Protein AF-A0A9Q3H069-F1 (afdb_monomer)

Nearest PDB structures (foldseek):
  2i1a-assembly1_A  TM=7.408E-01  e=6.696E-04  Saccharomyces cerevisiae
  3ogq-assembly1_A  TM=5.442E-01  e=9.700E-02  Feline immunodeficiency virus
  1b11-assembly1_A  TM=5.135E-01  e=1.031E-01  Feline immunodeficiency virus
  5fiv-assembly1_A-2  TM=5.121E-01  e=1.031E-01  Feline immunodeficiency virus (isolate Petaluma)

Mean predicted aligned error: 4.55 Å

Structure (mmCIF, N/CA/C/O backbone):
data_AF-A0A9Q3H069-F1
#
_entry.id   AF-A0A9Q3H069-F1
#
loop_
_atom_site.group_PDB
_atom_site.id
_atom_site.type_symbol
_atom_site.label_atom_id
_atom_site.label_alt_id
_atom_site.label_comp_id
_atom_site.label_asym_id
_atom_site.label_entity_id
_atom_site.label_seq_id
_atom_site.pdbx_PDB_ins_code
_atom_site.Cartn_x
_atom_site.Cartn_y
_atom_site.Cartn_z
_atom_site.occupancy
_atom_site.B_iso_or_equiv
_atom_site.auth_seq_id
_atom_site.auth_comp_id
_atom_site.auth_asym_id
_atom_site.auth_atom_id
_atom_site.pdbx_PDB_model_num
ATOM 1 N N . MET A 1 1 ? -3.416 -13.439 -11.187 1.00 58.53 1 MET A N 1
ATOM 2 C CA . MET A 1 1 ? -4.522 -12.723 -10.512 1.00 58.53 1 MET A CA 1
ATOM 3 C C . MET A 1 1 ? -4.442 -11.275 -10.965 1.00 58.53 1 MET A C 1
ATOM 5 O O . MET A 1 1 ? -3.354 -10.729 -10.905 1.00 58.53 1 MET A O 1
ATOM 9 N N . PHE A 1 2 ? -5.502 -10.683 -11.523 1.00 69.25 2 PHE A N 1
ATOM 10 C CA . PHE A 1 2 ? -5.418 -9.320 -12.067 1.00 69.25 2 PHE A CA 1
ATOM 11 C C . PHE A 1 2 ? -6.062 -8.331 -11.102 1.00 69.25 2 PHE A C 1
ATOM 13 O O . PHE A 1 2 ? -7.254 -8.430 -10.808 1.00 69.25 2 PHE A O 1
ATOM 20 N N . TYR A 1 3 ? -5.264 -7.393 -10.612 1.00 82.69 3 TYR A N 1
ATOM 21 C CA . TYR A 1 3 ? -5.711 -6.236 -9.853 1.00 82.69 3 TYR A CA 1
ATOM 22 C C . TYR A 1 3 ? -4.897 -5.021 -10.280 1.00 82.69 3 TYR A C 1
ATOM 24 O O . TYR A 1 3 ? -3.773 -5.157 -10.764 1.00 82.69 3 TYR A O 1
ATOM 32 N N . SER A 1 4 ? -5.485 -3.836 -10.157 1.00 87.62 4 SER A N 1
ATOM 33 C CA . SER A 1 4 ? -4.770 -2.589 -10.387 1.00 87.62 4 SER A CA 1
ATOM 34 C C . SER A 1 4 ? -4.021 -2.179 -9.125 1.00 87.62 4 SER A C 1
ATOM 36 O O . SER A 1 4 ? -4.522 -2.318 -8.005 1.00 87.62 4 SER A O 1
ATOM 38 N N . ILE A 1 5 ? -2.816 -1.666 -9.343 1.00 90.31 5 ILE A N 1
ATOM 39 C CA . ILE A 1 5 ? -1.997 -1.015 -8.332 1.00 90.31 5 ILE A CA 1
ATOM 40 C C . ILE A 1 5 ? -1.895 0.451 -8.733 1.00 90.31 5 ILE A C 1
ATOM 42 O O . ILE A 1 5 ? -1.516 0.755 -9.867 1.00 90.31 5 ILE A O 1
ATOM 46 N N . LEU A 1 6 ? -2.235 1.347 -7.813 1.00 91.94 6 LEU A N 1
ATOM 47 C CA . LEU A 1 6 ? -1.940 2.767 -7.941 1.00 91.94 6 LEU A CA 1
ATOM 48 C C . LEU A 1 6 ? -0.603 3.055 -7.259 1.00 91.94 6 LEU A C 1
ATOM 50 O O . LEU A 1 6 ? -0.384 2.635 -6.128 1.00 91.94 6 LEU A O 1
ATOM 54 N N . ILE A 1 7 ? 0.283 3.778 -7.938 1.00 92.00 7 ILE A N 1
ATOM 55 C CA . ILE A 1 7 ? 1.486 4.340 -7.322 1.00 92.00 7 ILE A CA 1
ATOM 56 C C . ILE A 1 7 ? 1.182 5.792 -6.979 1.00 92.00 7 ILE A C 1
ATOM 58 O O . ILE A 1 7 ? 0.870 6.568 -7.885 1.00 92.00 7 ILE A O 1
ATOM 62 N N . ASP A 1 8 ? 1.266 6.148 -5.700 1.00 92.31 8 ASP A N 1
ATOM 63 C CA . ASP A 1 8 ? 0.873 7.467 -5.211 1.00 92.31 8 ASP A CA 1
ATOM 64 C C . ASP A 1 8 ? 1.914 8.032 -4.239 1.00 92.31 8 ASP A C 1
ATOM 66 O O . ASP A 1 8 ? 1.966 7.674 -3.067 1.00 92.31 8 ASP A O 1
ATOM 70 N N . SER A 1 9 ? 2.747 8.957 -4.717 1.00 93.62 9 SER A N 1
ATOM 71 C CA . SER A 1 9 ? 3.733 9.635 -3.867 1.00 93.62 9 SER A CA 1
ATOM 72 C C . SER A 1 9 ? 3.113 10.604 -2.853 1.00 93.62 9 SER A C 1
ATOM 74 O O . SER A 1 9 ? 3.826 11.070 -1.970 1.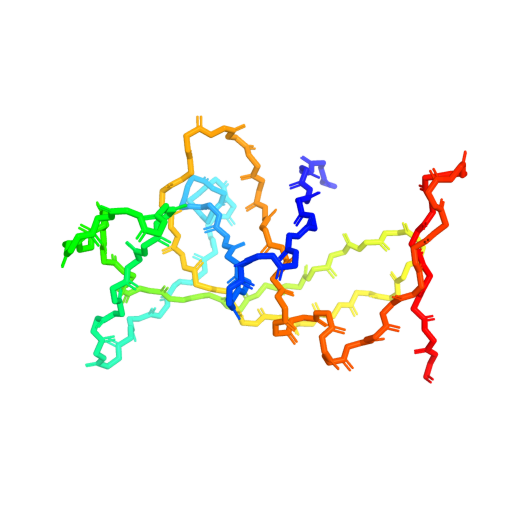00 93.62 9 SER A O 1
ATOM 76 N N . GLY A 1 10 ? 1.829 10.951 -2.996 1.00 92.75 10 GLY A N 1
ATOM 77 C CA . GLY A 1 10 ? 1.087 11.766 -2.031 1.00 92.75 10 GLY A CA 1
ATOM 78 C C . GLY A 1 10 ? 0.543 10.957 -0.852 1.00 92.75 10 GLY A C 1
ATOM 79 O O . GLY A 1 10 ? 0.248 11.525 0.196 1.00 92.75 10 GLY A O 1
ATOM 80 N N . ALA A 1 11 ? 0.451 9.633 -0.985 1.00 93.50 11 ALA A N 1
ATOM 81 C CA . ALA A 1 11 ? 0.030 8.754 0.095 1.00 93.50 11 ALA A CA 1
ATOM 82 C C . ALA A 1 11 ? 1.190 8.498 1.069 1.00 93.50 11 ALA A C 1
ATOM 84 O O . ALA A 1 11 ? 2.252 8.022 0.673 1.00 93.50 11 ALA A O 1
ATOM 85 N N . THR A 1 12 ? 0.993 8.776 2.362 1.00 94.50 12 THR A N 1
ATOM 86 C CA . THR A 1 12 ? 2.022 8.537 3.395 1.00 94.50 12 THR A CA 1
ATOM 87 C C . THR A 1 12 ? 2.326 7.051 3.591 1.00 94.50 12 THR A C 1
ATOM 89 O O . THR A 1 12 ? 3.472 6.677 3.832 1.00 94.50 12 THR A O 1
ATOM 92 N N . ASN A 1 13 ? 1.305 6.206 3.468 1.00 95.31 13 ASN A N 1
ATOM 93 C CA . ASN A 1 13 ? 1.397 4.763 3.639 1.00 95.31 13 ASN A CA 1
ATOM 94 C C . ASN A 1 13 ? 0.895 4.038 2.394 1.00 95.31 13 ASN A C 1
ATOM 96 O O . ASN A 1 13 ? 0.195 4.608 1.556 1.00 95.31 13 ASN A O 1
ATOM 100 N N . SER A 1 14 ? 1.219 2.756 2.314 1.00 96.62 14 SER A N 1
ATOM 101 C CA . SER A 1 14 ? 0.637 1.841 1.349 1.00 96.62 14 SER A CA 1
ATOM 102 C C . SER A 1 14 ? -0.650 1.230 1.905 1.00 96.62 14 SER A C 1
ATOM 104 O O . SER A 1 14 ? -0.762 0.904 3.091 1.00 96.62 14 SER A O 1
ATOM 106 N N . PHE A 1 15 ? -1.635 1.069 1.030 1.00 95.81 15 PHE A N 1
ATOM 107 C CA . PHE A 1 15 ? -2.987 0.664 1.382 1.00 95.81 15 PHE A CA 1
ATOM 108 C C . PHE A 1 15 ? -3.478 -0.491 0.517 1.00 95.81 15 PHE A C 1
ATOM 110 O O . PHE A 1 15 ? -3.084 -0.647 -0.640 1.00 95.81 15 PHE A O 1
ATOM 117 N N . ILE A 1 16 ? -4.405 -1.268 1.064 1.00 96.00 16 ILE A N 1
ATOM 118 C CA . ILE A 1 16 ? -5.129 -2.315 0.350 1.00 96.00 16 ILE A CA 1
ATOM 119 C C . ILE A 1 16 ? -6.627 -2.135 0.552 1.00 96.00 16 ILE A C 1
ATOM 121 O O . ILE A 1 16 ? -7.096 -1.794 1.640 1.00 96.00 16 ILE A O 1
ATOM 125 N N . ALA A 1 17 ? -7.392 -2.356 -0.511 1.00 94.88 17 ALA A N 1
ATOM 126 C CA . ALA A 1 17 ? -8.830 -2.194 -0.448 1.00 94.88 17 ALA A CA 1
ATOM 127 C C . ALA A 1 17 ? -9.473 -3.304 0.393 1.00 94.88 17 ALA A C 1
ATOM 129 O O . ALA A 1 17 ? -9.232 -4.492 0.177 1.00 94.88 17 ALA A O 1
ATOM 130 N N . ASN A 1 18 ? -10.377 -2.933 1.292 1.00 94.88 18 ASN A N 1
ATOM 131 C CA . ASN A 1 18 ? -11.113 -3.863 2.145 1.00 94.88 18 ASN A CA 1
ATOM 132 C C . ASN A 1 18 ? -11.867 -4.937 1.332 1.00 94.88 18 ASN A C 1
ATOM 134 O O . ASN A 1 18 ? -11.802 -6.135 1.607 1.00 94.88 18 ASN A O 1
ATOM 138 N N . GLN A 1 19 ? -12.489 -4.535 0.220 1.00 92.69 19 GLN A N 1
ATOM 139 C CA . GLN A 1 19 ? -13.113 -5.462 -0.731 1.00 92.69 19 GLN A CA 1
ATOM 140 C C . GLN A 1 19 ? -12.129 -6.486 -1.322 1.00 92.69 19 GLN A C 1
ATOM 142 O O . GLN A 1 19 ? -12.520 -7.619 -1.594 1.00 92.69 19 GLN A O 1
ATOM 147 N N . PHE A 1 20 ? -10.859 -6.114 -1.518 1.00 92.94 20 PHE A N 1
ATOM 148 C CA . PHE A 1 20 ? -9.817 -7.020 -2.003 1.00 92.94 20 PHE A CA 1
ATOM 149 C C . PHE A 1 20 ? -9.475 -8.052 -0.928 1.00 92.94 20 PHE A C 1
ATOM 151 O O . PHE A 1 20 ? -9.455 -9.250 -1.208 1.00 92.94 20 PHE A O 1
ATOM 158 N N . VAL A 1 21 ? -9.288 -7.591 0.309 1.00 94.81 21 VAL A N 1
ATOM 159 C CA . VAL A 1 21 ? -9.032 -8.446 1.472 1.00 94.81 21 VAL A CA 1
ATOM 160 C C . VAL A 1 21 ? -10.134 -9.491 1.638 1.00 94.81 21 VAL A C 1
ATOM 162 O O . VAL A 1 21 ? -9.841 -10.683 1.708 1.00 94.81 21 VAL A O 1
ATOM 165 N N . HIS A 1 22 ? -11.400 -9.074 1.591 1.00 93.25 22 HIS A N 1
ATOM 166 C CA . HIS A 1 22 ? -12.535 -9.991 1.678 1.00 93.25 22 HIS A CA 1
ATOM 167 C C . HIS A 1 22 ? -12.639 -10.934 0.477 1.00 93.25 22 HIS A C 1
ATOM 169 O O . HIS A 1 22 ? -12.805 -12.141 0.659 1.00 93.25 22 HIS A O 1
ATOM 175 N N . LYS A 1 23 ? -12.502 -10.414 -0.750 1.00 91.44 23 LYS A N 1
ATOM 176 C CA . LYS A 1 23 ? -12.589 -11.212 -1.984 1.00 91.44 23 LYS A CA 1
ATOM 177 C C . LYS A 1 23 ? -11.603 -12.379 -1.992 1.00 91.44 23 LYS A C 1
ATOM 179 O O . LYS A 1 23 ? -11.925 -13.435 -2.530 1.00 91.44 23 LYS A O 1
ATOM 184 N N . TYR A 1 24 ? -10.424 -12.184 -1.411 1.00 91.50 24 TYR A N 1
ATOM 185 C CA . TYR A 1 24 ? -9.363 -13.188 -1.385 1.00 91.50 24 TYR A CA 1
ATOM 186 C C . TYR A 1 24 ? -9.121 -13.797 -0.005 1.00 91.50 24 TYR A C 1
ATOM 188 O O . TYR A 1 24 ? -8.170 -14.553 0.159 1.00 91.50 24 TYR A O 1
ATOM 196 N N . SER A 1 25 ? -10.010 -13.525 0.957 1.00 95.06 25 SER A N 1
ATOM 197 C CA . SER A 1 25 ? -9.962 -14.088 2.311 1.00 95.06 25 SER A CA 1
ATOM 198 C C . SER A 1 25 ? -8.603 -13.895 2.997 1.00 95.06 25 SER A C 1
ATOM 200 O O . SER A 1 25 ? -8.086 -14.815 3.628 1.00 95.06 25 SER A O 1
ATOM 202 N N . LEU A 1 26 ? -8.006 -12.706 2.848 1.00 95.81 26 LEU A N 1
ATOM 203 C CA . LEU A 1 26 ? -6.737 -12.391 3.504 1.00 95.81 26 LEU A CA 1
ATOM 204 C C . LEU A 1 26 ? -6.953 -12.198 5.008 1.00 95.81 26 LEU A C 1
ATOM 206 O O . LEU A 1 26 ? -7.945 -11.607 5.440 1.00 95.81 26 LEU A O 1
ATOM 210 N N . THR A 1 27 ? -6.002 -12.672 5.810 1.00 97.38 27 THR A N 1
ATOM 211 C CA . THR A 1 27 ? -6.021 -12.466 7.260 1.00 97.38 27 THR A CA 1
ATOM 212 C C . THR A 1 27 ? -5.745 -11.002 7.582 1.00 97.38 27 THR A C 1
ATOM 214 O O . THR A 1 27 ? -4.736 -10.447 7.148 1.00 97.38 27 THR A O 1
ATOM 217 N N . MET A 1 28 ? -6.616 -10.390 8.381 1.00 97.69 28 MET A N 1
ATOM 218 C CA . MET A 1 28 ? -6.414 -9.051 8.930 1.00 97.69 28 MET A CA 1
ATOM 219 C C . MET A 1 28 ? -6.012 -9.132 10.396 1.00 97.69 28 MET A C 1
ATOM 221 O O . MET A 1 28 ? -6.533 -9.960 11.143 1.00 97.69 28 MET A O 1
ATOM 225 N N . SER A 1 29 ? -5.145 -8.215 10.801 1.00 98.06 29 SER A N 1
ATOM 226 C CA . SER A 1 29 ? -4.821 -7.947 12.197 1.00 98.06 29 SER A CA 1
ATOM 227 C C . SER A 1 29 ? -5.369 -6.577 12.579 1.00 98.06 29 SER A C 1
ATOM 229 O O . SER A 1 29 ? -5.430 -5.666 11.749 1.00 98.06 29 SER A O 1
ATOM 231 N N . GLU A 1 30 ? -5.825 -6.432 13.819 1.00 97.94 30 GLU A N 1
ATOM 232 C CA . GLU A 1 30 ? -6.246 -5.141 14.365 1.00 97.94 30 GLU A CA 1
ATOM 233 C C . GLU A 1 30 ? -5.017 -4.328 14.783 1.00 97.94 30 GLU A C 1
ATOM 235 O O . GLU A 1 30 ? -4.054 -4.871 15.329 1.00 97.94 30 GLU A O 1
ATOM 240 N N . LEU A 1 31 ? -5.040 -3.027 14.499 1.00 96.44 31 LEU A N 1
ATOM 241 C CA . LEU A 1 31 ? -4.026 -2.093 14.971 1.00 96.44 31 LEU A CA 1
ATOM 242 C C . LEU A 1 31 ? -4.258 -1.798 16.456 1.00 96.44 31 LEU A C 1
ATOM 244 O O . LEU A 1 31 ? -5.397 -1.654 16.896 1.00 96.44 31 LEU A O 1
ATOM 248 N N . SER A 1 32 ? -3.181 -1.645 17.230 1.00 95.81 32 SER A N 1
ATOM 249 C CA . SER A 1 32 ? -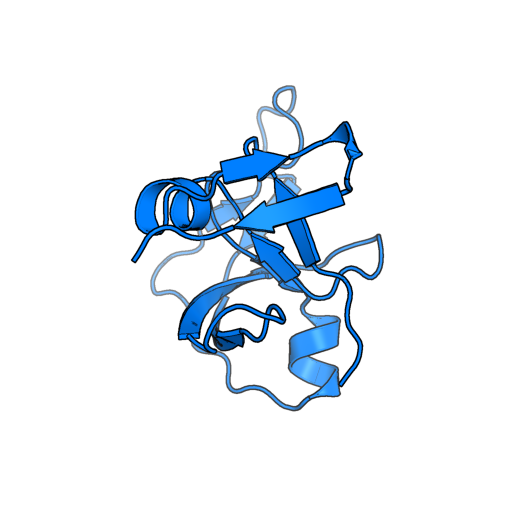3.284 -1.281 18.652 1.00 95.81 32 SER A CA 1
ATOM 250 C C . SER A 1 32 ? -3.933 0.088 18.868 1.00 95.81 32 SER A C 1
ATOM 252 O O . SER A 1 32 ? -4.554 0.322 19.901 1.00 95.81 32 SER A O 1
ATOM 254 N N . GLU A 1 33 ? -3.790 0.987 17.893 1.00 95.81 33 GLU A N 1
ATOM 255 C CA . GLU A 1 33 ? -4.391 2.317 17.874 1.00 95.81 33 GLU A CA 1
ATOM 256 C C . GLU A 1 33 ? -4.938 2.617 16.476 1.00 95.81 33 GLU A C 1
ATOM 258 O O . GLU A 1 33 ? -4.353 2.225 15.464 1.00 95.81 33 GLU A O 1
ATOM 263 N N . LYS A 1 34 ? -6.068 3.327 16.412 1.00 95.25 34 LYS A N 1
ATOM 264 C CA . LYS A 1 34 ? -6.664 3.736 15.136 1.00 95.25 34 LYS A CA 1
ATOM 265 C C . LYS A 1 34 ? -5.878 4.896 14.541 1.00 95.25 34 LYS A C 1
ATOM 267 O O . LYS A 1 34 ? -5.587 5.864 15.239 1.00 95.25 34 LYS A O 1
ATOM 272 N N . ILE A 1 35 ? -5.621 4.839 13.239 1.00 94.06 35 ILE A N 1
ATOM 273 C CA . ILE A 1 35 ? -4.873 5.876 12.521 1.00 94.06 35 ILE A CA 1
ATOM 274 C C . ILE A 1 35 ? -5.863 6.724 11.709 1.00 94.06 35 ILE A C 1
ATOM 276 O O . ILE A 1 35 ? -6.687 6.156 10.987 1.00 94.06 35 ILE A O 1
ATOM 280 N N . PRO A 1 36 ? -5.837 8.064 11.806 1.00 93.50 36 PRO A N 1
ATOM 281 C CA . PRO A 1 36 ? -6.713 8.908 11.000 1.00 93.50 36 PRO A CA 1
ATOM 282 C C . PRO A 1 36 ? -6.324 8.832 9.518 1.00 93.50 36 PRO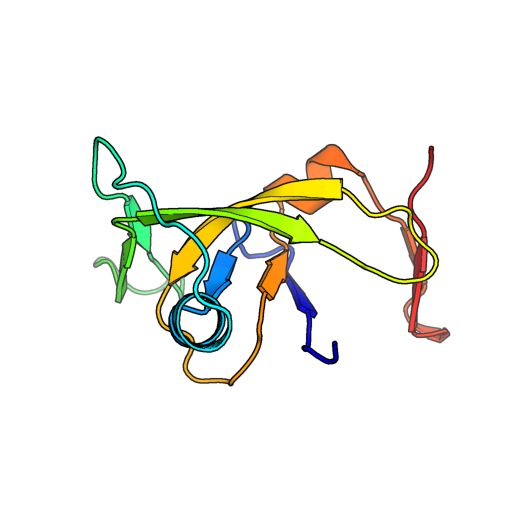 A C 1
ATOM 284 O O . PRO A 1 36 ? -5.166 9.047 9.166 1.00 93.50 36 PRO A O 1
ATOM 287 N N . LEU A 1 37 ? -7.297 8.571 8.640 1.00 92.06 37 LEU A N 1
ATOM 288 C CA . LEU A 1 37 ? -7.110 8.650 7.191 1.00 92.06 37 LEU A CA 1
ATOM 289 C C . LEU A 1 37 ? -7.607 10.003 6.679 1.00 92.06 37 LEU A C 1
ATOM 291 O O . LEU A 1 37 ? -8.795 10.319 6.786 1.00 92.06 37 LEU A O 1
ATOM 295 N N . ILE A 1 38 ? -6.706 10.778 6.083 1.00 90.75 38 ILE A N 1
ATOM 296 C CA . ILE A 1 38 ? -6.989 12.084 5.481 1.00 90.75 38 ILE A CA 1
ATOM 297 C C . ILE A 1 38 ? -6.719 11.954 3.982 1.00 90.75 38 ILE A C 1
ATOM 299 O O . ILE A 1 38 ? -5.589 11.710 3.578 1.00 90.75 38 ILE A O 1
ATOM 303 N N . ILE A 1 39 ? -7.767 12.051 3.160 1.00 83.44 39 ILE A N 1
ATOM 304 C CA . ILE A 1 39 ? -7.666 11.831 1.702 1.00 83.44 39 ILE A CA 1
ATOM 305 C C . ILE A 1 39 ? -7.401 13.147 0.950 1.00 83.44 39 ILE A C 1
ATOM 307 O O . ILE A 1 39 ? -6.915 13.131 -0.178 1.00 83.44 39 ILE A O 1
ATOM 311 N N . LEU A 1 40 ? -7.721 14.294 1.558 1.00 76.75 40 LEU A N 1
ATOM 312 C CA . LEU A 1 40 ? -7.528 15.626 0.985 1.00 76.75 40 LEU A CA 1
ATOM 313 C C . LEU A 1 40 ? -7.146 16.623 2.086 1.00 76.75 40 LEU A C 1
ATOM 315 O O . LEU A 1 40 ? -7.837 16.717 3.102 1.00 76.75 40 LEU A O 1
ATOM 319 N N . ASP A 1 41 ? -6.100 17.409 1.830 1.00 64.62 41 ASP A N 1
ATOM 320 C CA . ASP A 1 41 ? -5.425 18.295 2.797 1.00 64.62 41 ASP A CA 1
ATOM 321 C C . ASP A 1 41 ? -6.288 19.435 3.370 1.00 64.62 41 ASP A C 1
ATOM 323 O O . ASP A 1 41 ? -5.867 20.131 4.289 1.00 64.62 41 ASP A O 1
ATOM 327 N N . PHE A 1 42 ? -7.503 19.650 2.858 1.00 62.47 42 PHE A N 1
ATOM 328 C CA . PHE A 1 42 ? -8.366 20.760 3.284 1.00 62.47 42 PHE A CA 1
ATOM 329 C C . PHE A 1 42 ? -9.349 20.406 4.409 1.00 62.47 42 PHE A C 1
ATOM 331 O O . PHE A 1 42 ? -10.153 21.254 4.792 1.00 62.47 42 PHE A O 1
ATOM 338 N N . SER A 1 43 ? -9.330 19.173 4.925 1.00 69.06 43 SER A N 1
ATOM 339 C CA . SER A 1 43 ? -10.206 18.768 6.030 1.00 69.06 43 SER A CA 1
ATOM 340 C C . SER A 1 43 ? -9.463 18.797 7.363 1.00 69.06 43 SER A C 1
ATOM 342 O O . SER A 1 43 ? -8.495 18.069 7.551 1.00 69.06 43 SER A O 1
ATOM 344 N N . GLU A 1 44 ? -9.97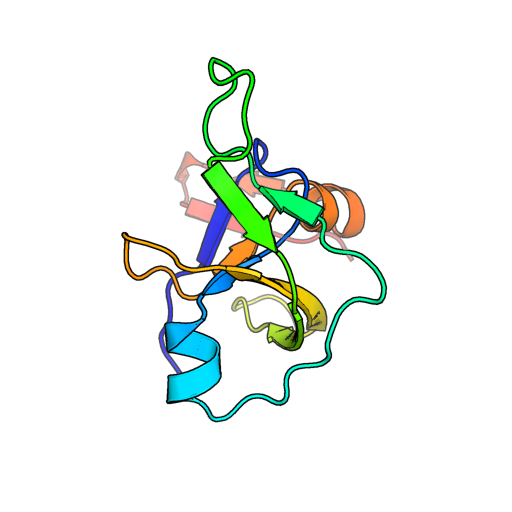6 19.560 8.331 1.00 74.06 44 GLU A N 1
ATOM 345 C CA . GLU A 1 44 ? -9.509 19.516 9.730 1.00 74.06 44 GLU A CA 1
ATOM 346 C C . GLU A 1 44 ? -9.873 18.195 10.438 1.00 74.06 44 GLU A C 1
ATOM 348 O O . GLU A 1 44 ? -9.401 17.920 11.539 1.00 74.06 44 GLU A O 1
ATOM 353 N N . SER A 1 45 ? -10.717 17.367 9.813 1.00 84.44 45 SER A N 1
ATOM 354 C CA . SER A 1 45 ? -11.204 16.103 10.371 1.00 84.44 45 SER A CA 1
ATOM 355 C C . SER A 1 45 ? -10.827 14.896 9.500 1.00 84.44 45 SER A C 1
ATOM 357 O O . SER A 1 45 ? -10.806 15.014 8.268 1.00 84.44 45 SER A O 1
ATOM 359 N N . PRO A 1 46 ? -10.554 13.721 10.099 1.00 87.31 46 PRO A N 1
ATOM 360 C CA . PRO A 1 46 ? -10.283 12.505 9.340 1.00 87.31 46 PRO A CA 1
ATOM 361 C C . PRO A 1 46 ? -11.473 12.127 8.453 1.00 87.31 46 PRO A C 1
ATOM 363 O O . PRO A 1 46 ? -12.618 12.137 8.902 1.00 87.31 46 PRO A O 1
ATOM 366 N N . SER A 1 47 ? -11.203 11.741 7.205 1.00 87.75 47 SER A N 1
ATOM 367 C CA . SER A 1 47 ? -12.224 11.196 6.301 1.00 87.75 47 SER A CA 1
ATOM 368 C C . SER A 1 47 ? -12.726 9.836 6.792 1.00 87.75 47 SER A C 1
ATOM 370 O O . SER A 1 47 ? -13.893 9.497 6.618 1.00 87.75 47 SER A O 1
ATOM 372 N N . SER A 1 48 ? -11.834 9.051 7.401 1.00 91.31 48 SER A N 1
ATOM 373 C CA . SER A 1 48 ? -12.144 7.789 8.075 1.00 91.31 48 SER A CA 1
ATOM 374 C C . SER A 1 48 ? -11.014 7.408 9.042 1.00 91.31 48 SER A C 1
ATOM 376 O O . SER A 1 48 ? -10.095 8.195 9.280 1.00 91.31 48 SER A O 1
ATOM 378 N N . TRP A 1 49 ? -11.088 6.204 9.609 1.00 94.19 49 TRP A N 1
ATOM 379 C CA . TRP A 1 49 ? -10.085 5.654 10.515 1.00 94.19 49 TRP A CA 1
ATOM 380 C C . TRP A 1 49 ? -9.608 4.300 10.006 1.00 94.19 49 TRP A C 1
ATOM 382 O O . TRP A 1 49 ? -10.423 3.415 9.757 1.00 94.19 49 TRP A O 1
ATOM 392 N N . VAL A 1 50 ? -8.294 4.126 9.914 1.00 96.38 50 VAL A N 1
ATOM 393 C CA . VAL A 1 50 ? -7.665 2.829 9.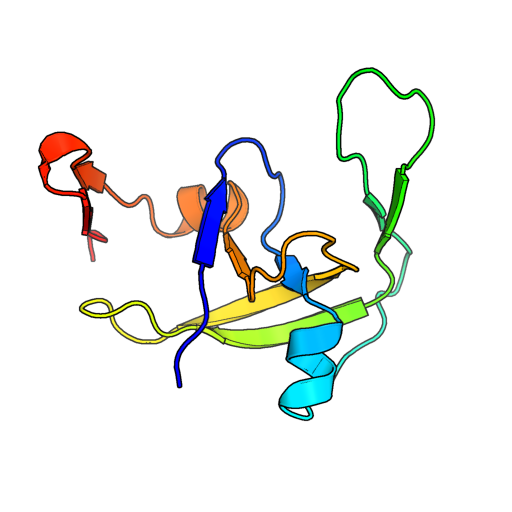670 1.00 96.38 50 VAL A CA 1
ATOM 394 C C . VAL A 1 50 ? -7.615 2.071 10.992 1.00 96.38 50 VAL A C 1
ATOM 396 O O . VAL A 1 50 ? -7.068 2.562 11.981 1.00 96.38 50 VAL A O 1
ATOM 399 N N . THR A 1 51 ? -8.199 0.877 11.013 1.00 97.69 51 THR A N 1
ATOM 400 C CA . THR A 1 51 ? -8.276 0.006 12.200 1.00 97.69 51 THR A CA 1
ATOM 401 C C . THR A 1 51 ? -7.524 -1.304 12.020 1.00 97.69 51 THR A C 1
ATOM 403 O O . THR A 1 51 ? -7.254 -1.996 12.996 1.00 97.69 51 THR A O 1
ATOM 406 N N . ASN A 1 52 ? -7.202 -1.668 10.781 1.00 98.19 52 ASN A N 1
ATOM 407 C CA . A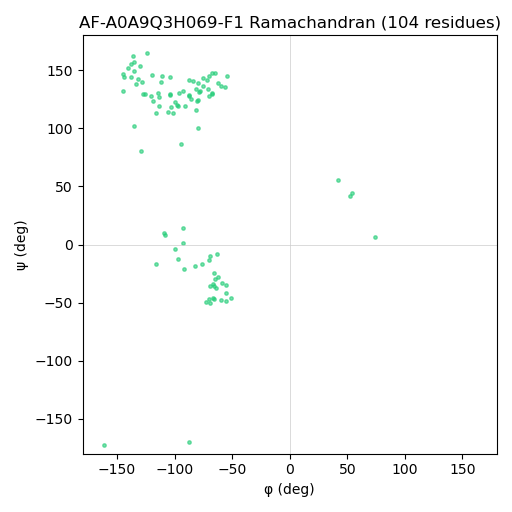SN A 1 52 ? -6.662 -2.971 10.441 1.00 98.19 52 ASN A CA 1
ATOM 408 C C . ASN A 1 52 ? -5.528 -2.855 9.434 1.00 98.19 52 ASN A C 1
ATOM 410 O O . ASN A 1 52 ? -5.465 -1.923 8.630 1.00 98.19 52 ASN A O 1
ATOM 414 N N . HIS A 1 53 ? -4.676 -3.868 9.456 1.00 98.00 53 HIS A N 1
ATOM 415 C CA . HIS A 1 53 ? -3.630 -4.071 8.473 1.00 98.00 53 HIS A CA 1
ATOM 416 C C . HIS A 1 53 ? -3.572 -5.544 8.066 1.00 98.00 53 HIS A C 1
ATOM 418 O O . HIS A 1 53 ? -4.123 -6.425 8.737 1.00 98.00 53 HIS A O 1
ATOM 424 N N . THR A 1 54 ? -2.934 -5.817 6.938 1.00 97.94 54 THR A N 1
ATOM 425 C CA . THR A 1 54 ? -2.703 -7.175 6.454 1.00 97.94 54 THR A CA 1
ATOM 426 C C . THR A 1 54 ? -1.350 -7.250 5.768 1.00 97.94 54 THR A C 1
ATOM 428 O O . THR A 1 54 ? -0.928 -6.315 5.087 1.00 97.94 54 THR A O 1
ATOM 431 N N . LYS A 1 55 ? -0.679 -8.390 5.925 1.00 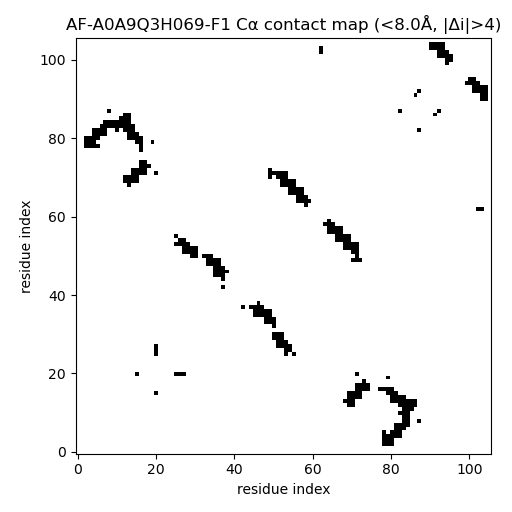97.19 55 LYS A N 1
ATOM 432 C CA . LYS A 1 55 ? 0.507 -8.710 5.138 1.00 97.19 55 LYS A CA 1
ATOM 433 C C . LYS A 1 55 ? 0.076 -9.386 3.851 1.00 97.19 55 LYS A C 1
ATOM 435 O O . LYS A 1 55 ? -0.643 -10.383 3.884 1.00 97.19 55 LYS A O 1
ATOM 440 N N . TYR A 1 56 ? 0.548 -8.862 2.731 1.00 95.75 56 TYR A N 1
ATOM 441 C CA . TYR A 1 56 ? 0.248 -9.406 1.416 1.00 95.75 56 TYR A CA 1
ATOM 442 C C . TYR A 1 56 ? 1.522 -9.526 0.583 1.00 95.75 56 TYR A C 1
ATOM 444 O O . TYR A 1 56 ? 2.355 -8.620 0.578 1.00 95.75 56 TYR A O 1
ATOM 452 N N . MET A 1 57 ? 1.645 -10.641 -0.138 1.00 95.00 57 MET A N 1
ATOM 453 C CA . MET A 1 57 ? 2.711 -10.846 -1.111 1.00 95.00 57 MET A CA 1
ATOM 454 C C . MET A 1 57 ? 2.342 -10.111 -2.400 1.00 95.00 57 MET A C 1
ATOM 456 O O . MET A 1 57 ? 1.509 -10.570 -3.181 1.00 95.00 57 MET A O 1
ATOM 460 N N . VAL A 1 58 ? 2.932 -8.937 -2.593 1.00 92.12 58 VAL A N 1
ATOM 461 C CA . VAL A 1 58 ? 2.680 -8.076 -3.744 1.00 92.12 58 VAL A CA 1
ATOM 462 C C . VAL A 1 58 ? 3.458 -8.599 -4.948 1.00 92.12 58 VAL A C 1
ATOM 464 O O . VAL A 1 58 ? 4.664 -8.830 -4.874 1.00 92.12 58 VAL A O 1
ATOM 467 N N . GLU A 1 59 ? 2.771 -8.732 -6.082 1.00 89.75 59 GLU A N 1
ATOM 468 C CA . GLU A 1 59 ? 3.368 -9.118 -7.361 1.00 89.75 59 GLU A CA 1
ATOM 469 C C . GLU A 1 59 ? 3.290 -7.949 -8.356 1.00 89.75 59 GLU A C 1
ATOM 471 O O . GLU A 1 59 ? 2.200 -7.493 -8.707 1.00 89.75 59 GLU A O 1
ATOM 476 N N . ILE A 1 60 ? 4.443 -7.462 -8.836 1.00 85.75 60 ILE A N 1
ATOM 477 C CA . ILE A 1 60 ? 4.528 -6.384 -9.842 1.00 85.75 60 ILE A CA 1
ATOM 478 C C . ILE A 1 60 ? 5.443 -6.833 -10.986 1.00 85.75 60 ILE A C 1
ATOM 480 O O . ILE A 1 60 ? 6.606 -6.445 -11.021 1.00 85.75 60 ILE A O 1
ATOM 484 N N . PRO A 1 61 ? 4.978 -7.643 -11.951 1.00 80.38 61 PRO A N 1
ATOM 485 C CA . PRO A 1 61 ? 5.846 -8.118 -13.023 1.00 80.38 61 PRO A CA 1
ATOM 486 C C . PRO A 1 61 ? 6.500 -6.956 -13.797 1.00 80.38 61 PRO A C 1
ATOM 488 O O . PRO A 1 61 ? 5.803 -6.002 -14.155 1.00 80.38 61 PRO A O 1
ATOM 491 N N . PRO A 1 62 ? 7.810 -7.017 -14.101 1.00 81.44 62 PRO A N 1
ATOM 492 C CA . PRO A 1 62 ? 8.731 -8.149 -13.924 1.00 81.44 62 PRO A CA 1
ATOM 493 C C . PRO A 1 62 ? 9.519 -8.167 -12.592 1.00 81.44 62 PRO A C 1
ATOM 495 O O . PRO A 1 62 ? 10.513 -8.880 -12.490 1.00 81.44 62 PRO A O 1
ATOM 498 N N . PHE A 1 63 ? 9.139 -7.375 -11.591 1.00 83.00 63 PHE A N 1
ATOM 499 C CA . PHE A 1 63 ? 9.793 -7.334 -10.280 1.00 83.00 63 PHE A CA 1
A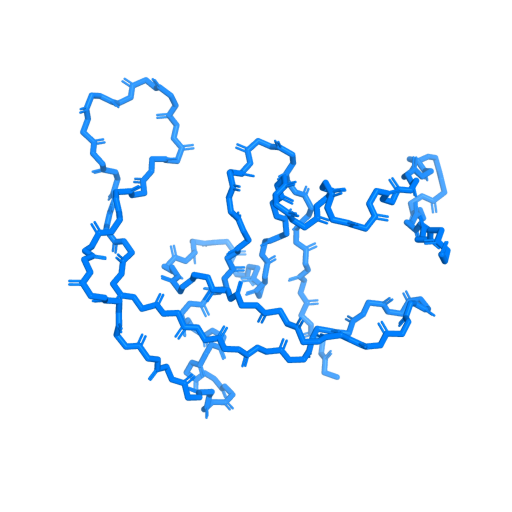TOM 500 C C . PHE A 1 63 ? 9.541 -8.622 -9.471 1.00 83.00 63 PHE A C 1
ATOM 502 O O . PHE A 1 63 ? 8.443 -9.181 -9.574 1.00 83.00 63 PHE A O 1
ATOM 509 N N . PRO A 1 64 ? 10.515 -9.097 -8.663 1.00 85.75 64 PRO A N 1
ATOM 510 C CA . PRO A 1 64 ? 10.274 -10.163 -7.699 1.00 85.75 64 PRO A CA 1
ATOM 511 C C . PRO A 1 64 ? 9.114 -9.838 -6.760 1.00 85.75 64 PRO A C 1
ATOM 513 O O . PRO A 1 64 ? 8.919 -8.687 -6.373 1.00 85.75 64 PRO A O 1
ATOM 516 N N . SER A 1 65 ? 8.361 -10.864 -6.375 1.00 91.19 65 SER A N 1
ATOM 517 C CA . SER A 1 65 ? 7.322 -10.725 -5.360 1.00 91.19 65 SER A CA 1
ATOM 518 C C . SER A 1 65 ? 7.938 -10.378 -4.004 1.00 91.19 65 SER A C 1
ATOM 520 O O . SER A 1 65 ? 9.038 -10.831 -3.680 1.00 91.19 65 SER A O 1
ATOM 522 N N . PHE A 1 66 ? 7.220 -9.602 -3.200 1.00 90.88 66 PHE A N 1
ATOM 523 C CA . PHE A 1 66 ? 7.680 -9.163 -1.884 1.00 90.88 66 PHE A CA 1
ATOM 524 C C . PHE A 1 66 ? 6.516 -9.090 -0.901 1.00 90.88 66 PHE A C 1
ATOM 526 O O . PHE A 1 66 ? 5.393 -8.764 -1.283 1.00 90.88 66 PHE A O 1
ATOM 533 N N . ASP A 1 67 ? 6.783 -9.373 0.372 1.00 95.00 67 ASP A N 1
ATOM 534 C CA . ASP A 1 67 ? 5.802 -9.157 1.430 1.00 95.00 67 ASP A CA 1
ATOM 535 C C . ASP A 1 67 ? 5.753 -7.676 1.796 1.00 95.00 67 ASP A C 1
ATOM 537 O O . ASP A 1 67 ? 6.784 -7.045 2.040 1.00 95.00 67 ASP A O 1
ATOM 541 N N . TRP A 1 68 ? 4.545 -7.128 1.870 1.00 96.56 68 TRP A N 1
ATOM 542 C CA . TRP A 1 68 ? 4.318 -5.760 2.310 1.00 96.56 68 TRP A CA 1
ATOM 543 C C . TRP A 1 68 ? 3.205 -5.711 3.347 1.00 96.56 68 TRP A C 1
ATOM 545 O O . TRP A 1 68 ? 2.222 -6.450 3.252 1.00 96.56 68 TRP A O 1
ATOM 555 N N . ASP A 1 69 ? 3.373 -4.849 4.345 1.00 97.00 69 ASP A N 1
ATOM 556 C CA . ASP A 1 69 ? 2.345 -4.582 5.343 1.00 97.00 69 ASP A CA 1
ATOM 557 C C . ASP A 1 69 ? 1.474 -3.417 4.862 1.00 97.00 69 ASP A C 1
ATOM 559 O O . ASP A 1 69 ? 1.978 -2.329 4.580 1.00 97.00 69 ASP A O 1
ATOM 563 N N . LEU A 1 70 ? 0.180 -3.674 4.683 1.00 97.50 70 LEU A N 1
ATOM 564 C CA . LEU A 1 70 ? -0.755 -2.765 4.032 1.00 97.50 70 LEU A CA 1
ATOM 565 C C . LEU A 1 70 ? -1.886 -2.403 4.987 1.00 97.50 70 LEU A C 1
ATOM 567 O O . LEU A 1 70 ? -2.591 -3.274 5.504 1.00 97.50 70 LEU A O 1
ATOM 571 N N . SER A 1 71 ? -2.111 -1.102 5.145 1.00 97.44 71 SER A N 1
ATOM 572 C CA . SER A 1 71 ? -3.275 -0.578 5.857 1.00 97.44 71 SER A CA 1
ATOM 573 C C . SER A 1 71 ? -4.552 -0.877 5.072 1.00 97.44 71 SER A C 1
ATOM 575 O O . SER A 1 71 ? -4.637 -0.591 3.875 1.00 97.44 71 SER A O 1
ATOM 577 N N . VAL A 1 72 ? -5.561 -1.439 5.735 1.00 96.75 72 VAL A N 1
ATOM 578 C CA . VAL A 1 72 ? -6.835 -1.779 5.088 1.00 96.75 72 VAL A CA 1
ATOM 579 C C . VAL A 1 72 ? -7.752 -0.560 5.097 1.00 96.75 72 VAL A C 1
ATOM 581 O O . VAL A 1 72 ? -8.028 0.001 6.157 1.00 96.75 72 VAL A O 1
ATOM 584 N N . ILE A 1 73 ? -8.234 -0.155 3.920 1.00 94.81 73 ILE A N 1
ATOM 585 C CA . ILE A 1 73 ? -9.147 0.988 3.759 1.00 94.81 73 ILE A CA 1
ATOM 586 C C . ILE A 1 73 ? -10.298 0.659 2.808 1.00 94.81 73 ILE A C 1
ATOM 588 O O . ILE A 1 73 ? -10.174 -0.194 1.926 1.00 94.81 73 ILE A O 1
ATOM 592 N N . ASP A 1 74 ? -11.406 1.384 2.926 1.00 90.00 74 ASP A N 1
ATOM 593 C CA . ASP A 1 74 ? -12.464 1.354 1.918 1.00 90.00 74 ASP A CA 1
ATOM 594 C C . ASP A 1 74 ? -12.086 2.276 0.747 1.00 90.00 74 ASP A C 1
ATOM 596 O O . ASP A 1 74 ? -11.957 3.490 0.909 1.00 90.00 74 ASP A O 1
ATOM 600 N N . THR A 1 75 ? -11.893 1.708 -0.450 1.00 78.00 75 THR A N 1
ATOM 601 C CA . THR A 1 75 ? -11.563 2.477 -1.661 1.00 78.00 75 THR A CA 1
ATOM 602 C C . THR A 1 75 ? -12.788 2.611 -2.574 1.00 78.00 75 THR A C 1
ATOM 604 O O . THR A 1 75 ? -13.405 1.606 -2.935 1.00 78.00 75 THR A O 1
ATOM 607 N N . PRO A 1 76 ? -13.157 3.830 -3.014 1.00 65.38 76 PRO A N 1
ATOM 608 C CA . PRO A 1 76 ? -14.320 4.026 -3.883 1.00 65.38 76 PRO A CA 1
ATOM 609 C C . PRO A 1 76 ? -14.071 3.624 -5.346 1.00 65.38 76 PRO A C 1
ATOM 611 O O . PRO A 1 76 ? -15.025 3.484 -6.108 1.00 65.38 76 PRO A O 1
ATOM 614 N N . LYS A 1 77 ? -12.808 3.472 -5.770 1.00 63.84 77 LYS A N 1
ATOM 615 C CA . LYS A 1 77 ? -12.419 3.367 -7.188 1.00 63.84 77 LYS A CA 1
ATOM 616 C C . LYS A 1 77 ? -11.971 1.973 -7.650 1.00 63.84 77 LYS A C 1
ATOM 618 O O . LYS A 1 77 ? -11.603 1.800 -8.809 1.00 63.84 77 LYS A O 1
ATOM 623 N N . GLY A 1 78 ? -12.114 0.944 -6.815 1.00 64.88 78 GLY A N 1
ATOM 624 C CA . GLY A 1 78 ? -11.889 -0.438 -7.251 1.00 64.88 78 GLY A CA 1
ATOM 625 C C . GLY A 1 78 ? -10.419 -0.821 -7.444 1.00 64.88 78 GLY A C 1
ATOM 626 O O . GLY A 1 78 ? -10.154 -1.931 -7.907 1.00 64.88 78 GLY A O 1
ATOM 627 N N . GLU A 1 79 ? -9.462 0.048 -7.095 1.00 73.12 79 GLU A N 1
ATOM 628 C CA . GLU A 1 79 ? -8.057 -0.343 -7.008 1.00 73.12 79 GLU A CA 1
ATOM 629 C C . GLU A 1 79 ? -7.876 -1.415 -5.937 1.00 73.12 79 GLU A C 1
ATOM 631 O O . GLU A 1 79 ? -8.485 -1.351 -4.867 1.00 73.12 79 GLU A O 1
ATOM 636 N N . GLY A 1 80 ? -7.038 -2.412 -6.237 1.00 88.50 80 GLY A N 1
ATOM 637 C CA . GLY A 1 80 ? -6.695 -3.440 -5.260 1.00 88.50 80 GLY A CA 1
ATOM 638 C C . GLY A 1 80 ? -5.766 -2.872 -4.197 1.00 88.50 80 GLY A C 1
ATOM 639 O O . GLY A 1 80 ? -6.026 -3.027 -3.006 1.00 88.50 80 GLY A O 1
ATOM 640 N N . LEU A 1 81 ? -4.702 -2.204 -4.645 1.00 93.81 81 LEU A N 1
ATOM 641 C CA . LEU A 1 81 ? -3.633 -1.684 -3.798 1.00 93.81 81 LEU A CA 1
ATOM 642 C C . LEU A 1 81 ? -3.250 -0.254 -4.204 1.00 93.81 81 LEU A C 1
ATOM 644 O O . LEU A 1 81 ? -3.278 0.100 -5.385 1.0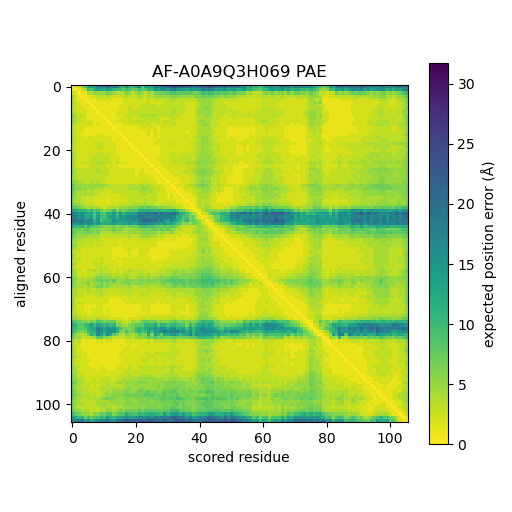0 93.81 81 LEU A O 1
ATOM 648 N N . ILE A 1 82 ? -2.817 0.530 -3.221 1.00 94.62 82 ILE A N 1
ATOM 649 C CA . ILE A 1 82 ? -2.140 1.818 -3.387 1.00 94.62 82 ILE A CA 1
ATOM 650 C C . ILE A 1 82 ? -0.759 1.668 -2.750 1.00 94.62 82 ILE A C 1
ATOM 652 O O . ILE A 1 82 ? -0.667 1.312 -1.579 1.00 94.62 82 ILE A O 1
ATOM 656 N N . LEU A 1 83 ? 0.310 1.924 -3.498 1.00 94.31 83 LEU A N 1
ATOM 657 C CA . LEU A 1 83 ? 1.671 1.939 -2.967 1.00 94.31 83 LEU A CA 1
ATOM 658 C C . LEU A 1 83 ? 2.107 3.385 -2.759 1.00 94.31 83 LEU A C 1
ATOM 660 O O . LEU A 1 83 ? 2.224 4.150 -3.723 1.00 94.31 83 LEU A O 1
ATOM 664 N N . GLY A 1 84 ? 2.285 3.729 -1.488 1.00 95.62 84 GLY A N 1
ATOM 665 C CA . GLY A 1 84 ? 2.579 5.072 -1.019 1.00 95.62 84 GLY A CA 1
ATOM 666 C C . GLY A 1 84 ? 4.066 5.402 -0.991 1.00 95.62 84 GLY A C 1
ATOM 667 O O . GLY A 1 84 ? 4.924 4.658 -1.478 1.00 95.62 84 GLY A O 1
ATOM 668 N N . ILE A 1 85 ? 4.386 6.538 -0.376 1.00 96.44 85 ILE A N 1
ATOM 669 C CA . ILE A 1 85 ? 5.759 7.015 -0.222 1.00 96.44 85 ILE A CA 1
ATOM 670 C C . ILE A 1 85 ? 6.601 6.109 0.688 1.00 96.44 85 ILE A C 1
ATOM 672 O O . ILE A 1 85 ? 7.816 6.065 0.533 1.00 96.44 85 ILE A O 1
ATOM 676 N N . ASP A 1 86 ? 5.989 5.348 1.598 1.00 96.38 86 ASP A N 1
ATOM 677 C CA . ASP A 1 86 ? 6.656 4.314 2.399 1.00 96.38 86 ASP A CA 1
ATOM 678 C C . ASP A 1 86 ? 7.291 3.226 1.519 1.00 96.38 86 ASP A C 1
ATOM 680 O O . ASP A 1 86 ? 8.472 2.907 1.664 1.00 96.38 86 ASP A O 1
ATOM 684 N N . PHE A 1 87 ? 6.534 2.722 0.546 1.00 93.94 87 PHE A N 1
ATOM 685 C CA . PHE A 1 87 ? 7.010 1.782 -0.461 1.00 93.94 87 PHE A CA 1
ATOM 686 C C . PHE A 1 87 ? 8.048 2.423 -1.384 1.00 93.94 87 PHE A C 1
ATOM 688 O O . PHE A 1 87 ? 9.112 1.848 -1.632 1.00 93.94 87 PHE A O 1
ATOM 695 N N . LEU A 1 88 ? 7.761 3.631 -1.879 1.00 93.75 88 LEU A N 1
ATOM 696 C CA . LEU A 1 88 ? 8.650 4.329 -2.806 1.00 93.75 88 LEU A CA 1
ATOM 697 C C . LEU A 1 88 ? 9.993 4.682 -2.163 1.00 93.75 88 LEU A C 1
ATOM 699 O O . LEU A 1 88 ? 11.015 4.548 -2.823 1.00 93.75 88 LEU A O 1
ATOM 703 N N . ASN A 1 89 ? 10.022 5.070 -0.888 1.00 94.75 89 ASN A N 1
ATOM 704 C CA . ASN A 1 89 ? 11.267 5.324 -0.163 1.00 94.75 89 ASN A CA 1
ATOM 705 C C . ASN A 1 89 ? 12.058 4.038 0.092 1.00 94.75 89 ASN A C 1
ATOM 707 O O . ASN A 1 89 ? 13.285 4.070 0.064 1.00 94.75 89 ASN A O 1
ATOM 711 N N . HIS A 1 90 ? 11.373 2.917 0.340 1.00 93.69 90 HIS A N 1
ATOM 712 C CA . HIS A 1 90 ? 12.031 1.642 0.610 1.00 93.69 90 HIS A CA 1
ATOM 713 C C . HIS A 1 90 ? 12.737 1.080 -0.627 1.00 93.69 90 HIS A C 1
ATOM 715 O O . HIS A 1 90 ? 13.913 0.737 -0.554 1.00 93.69 90 HIS A O 1
ATOM 721 N N . PHE A 1 91 ? 12.039 1.000 -1.765 1.00 91.88 91 PHE A N 1
ATOM 722 C CA . PHE A 1 91 ? 12.592 0.392 -2.982 1.00 91.88 91 PHE A CA 1
ATOM 723 C C . PHE A 1 91 ? 13.173 1.395 -3.985 1.00 91.88 91 PHE A C 1
ATOM 725 O O . PHE A 1 91 ? 13.821 0.987 -4.947 1.00 91.88 91 PHE A O 1
ATOM 732 N N . ASN A 1 92 ? 12.913 2.693 -3.800 1.00 92.19 92 ASN A N 1
ATOM 733 C CA . ASN A 1 92 ? 13.373 3.790 -4.654 1.00 92.19 92 ASN A CA 1
ATOM 734 C C . ASN A 1 92 ? 13.287 3.487 -6.169 1.00 92.19 92 ASN A C 1
ATOM 736 O O . ASN A 1 92 ? 14.301 3.532 -6.880 1.00 92.19 92 ASN A O 1
ATOM 740 N N . PRO A 1 93 ? 12.098 3.121 -6.688 1.00 91.50 93 PRO A N 1
ATOM 741 C CA . PRO A 1 93 ? 11.966 2.750 -8.084 1.00 91.50 93 PRO A CA 1
ATOM 742 C C . PRO A 1 93 ? 12.202 3.934 -9.019 1.00 91.50 93 PRO A C 1
ATOM 744 O O . PRO A 1 93 ? 11.806 5.068 -8.762 1.00 91.50 93 PRO A O 1
ATOM 747 N N . SER A 1 94 ? 12.751 3.637 -10.191 1.00 90.88 94 SER A N 1
ATOM 748 C CA . SER A 1 94 ? 12.762 4.567 -11.317 1.00 90.88 94 SER A CA 1
ATOM 749 C C . SER A 1 94 ? 11.489 4.404 -12.145 1.00 90.88 94 SER A C 1
ATOM 751 O O . SER A 1 94 ? 11.152 3.300 -12.576 1.00 90.88 94 SER A O 1
ATOM 753 N N . ILE A 1 95 ? 10.795 5.514 -12.404 1.00 89.00 95 ILE A N 1
ATOM 754 C CA . ILE A 1 95 ? 9.591 5.536 -13.242 1.00 89.00 95 ILE A CA 1
ATOM 755 C C . ILE A 1 95 ? 9.927 6.165 -14.592 1.00 89.00 95 ILE A C 1
ATOM 757 O O . ILE A 1 95 ? 10.222 7.355 -14.703 1.00 89.00 95 ILE A O 1
ATOM 761 N N . TYR A 1 96 ? 9.846 5.367 -15.653 1.00 91.38 96 TYR A N 1
ATOM 762 C CA . TYR A 1 96 ? 10.007 5.838 -17.021 1.00 91.38 96 TYR A CA 1
ATOM 763 C C . TYR A 1 96 ? 8.635 6.145 -17.634 1.00 91.38 96 TYR A C 1
ATOM 765 O O . TYR A 1 96 ? 8.032 5.321 -18.332 1.00 91.38 96 TYR A O 1
ATOM 773 N N . TRP A 1 97 ? 8.149 7.366 -17.402 1.00 89.75 97 TRP A N 1
ATOM 774 C CA . TRP A 1 97 ? 6.798 7.817 -17.768 1.00 89.75 97 TRP A CA 1
ATOM 775 C C . TRP A 1 97 ? 6.423 7.548 -19.229 1.00 89.75 97 TRP A C 1
ATOM 777 O O . TRP A 1 97 ? 5.359 7.002 -19.516 1.00 89.75 97 TRP A O 1
ATOM 787 N N . ARG A 1 98 ? 7.324 7.854 -20.172 1.00 94.00 98 ARG A N 1
ATOM 788 C CA . ARG A 1 98 ? 7.055 7.723 -21.615 1.00 94.00 98 ARG A CA 1
ATOM 789 C C . ARG A 1 98 ? 6.835 6.273 -22.068 1.00 94.00 98 ARG A C 1
ATOM 791 O O . ARG A 1 98 ? 6.109 6.048 -23.029 1.00 94.00 98 ARG A O 1
ATOM 798 N N . LYS A 1 99 ? 7.455 5.299 -21.397 1.00 90.31 99 LYS A N 1
ATOM 799 C CA . LYS A 1 99 ? 7.304 3.859 -21.687 1.00 90.31 99 LYS A CA 1
ATOM 800 C C . LYS A 1 99 ? 6.332 3.173 -20.731 1.00 90.31 99 LYS A C 1
ATOM 802 O O . LYS A 1 99 ? 6.064 1.997 -20.931 1.00 90.31 99 LYS A O 1
ATOM 807 N N . ARG A 1 100 ? 5.811 3.889 -19.725 1.00 86.25 100 ARG A N 1
ATOM 808 C CA . ARG A 1 100 ? 4.972 3.328 -18.656 1.00 86.25 100 ARG A CA 1
ATOM 809 C C . ARG A 1 100 ? 5.657 2.148 -17.957 1.00 86.25 100 ARG A C 1
ATOM 811 O O . ARG A 1 100 ? 5.046 1.109 -17.740 1.00 86.25 100 ARG A O 1
ATOM 818 N N . LEU A 1 101 ? 6.947 2.308 -17.662 1.00 86.81 101 LEU A N 1
ATOM 819 C CA . LEU A 1 101 ? 7.757 1.289 -16.997 1.00 86.81 101 LEU A CA 1
ATOM 820 C C . LEU A 1 101 ? 8.144 1.753 -15.601 1.00 86.81 101 LEU A C 1
ATOM 822 O O . LEU A 1 101 ? 8.522 2.910 -15.416 1.00 86.81 101 LEU A O 1
ATOM 826 N N . ILE A 1 102 ? 8.095 0.821 -14.659 1.00 86.62 102 ILE A N 1
ATOM 827 C CA . ILE A 1 102 ? 8.665 0.958 -13.324 1.00 86.62 102 ILE A CA 1
ATOM 828 C C . ILE A 1 102 ? 9.786 -0.065 -13.216 1.00 86.62 102 ILE A C 1
ATOM 830 O O . ILE A 1 102 ? 9.606 -1.229 -13.572 1.00 86.62 102 ILE A O 1
ATOM 834 N N . THR A 1 103 ? 10.950 0.384 -12.763 1.00 87.50 103 THR A N 1
ATOM 835 C CA . THR A 1 103 ? 12.119 -0.465 -12.549 1.00 87.50 103 THR A CA 1
ATOM 836 C C . THR A 1 103 ? 12.640 -0.256 -11.144 1.00 87.50 103 THR A C 1
ATOM 838 O O . THR A 1 103 ? 12.887 0.878 -10.735 1.00 87.50 103 THR A O 1
ATOM 841 N N . PHE A 1 104 ? 12.839 -1.352 -10.434 1.00 80.38 104 PHE A N 1
ATOM 842 C CA . PHE A 1 104 ? 13.407 -1.356 -9.099 1.00 80.38 104 PHE A CA 1
ATOM 843 C C . PHE A 1 104 ? 14.897 -1.643 -9.220 1.00 80.38 104 PHE A C 1
ATOM 845 O O . PHE A 1 104 ? 15.290 -2.567 -9.938 1.00 80.38 104 PHE A O 1
ATOM 852 N N . ASN A 1 105 ? 15.713 -0.820 -8.571 1.00 69.62 105 ASN A N 1
ATOM 853 C CA . ASN A 1 105 ? 17.138 -1.093 -8.486 1.00 69.62 105 ASN A CA 1
ATOM 854 C C . ASN A 1 105 ? 17.350 -2.118 -7.360 1.00 69.62 105 ASN A C 1
ATOM 856 O O . ASN A 1 105 ? 16.710 -1.973 -6.318 1.00 69.62 105 ASN A O 1
ATOM 860 N N . PRO A 1 106 ? 18.159 -3.165 -7.587 1.00 56.50 106 PRO A N 1
ATOM 861 C CA . PRO A 1 106 ? 18.474 -4.154 -6.561 1.00 56.50 106 PRO A CA 1
ATOM 862 C C . PRO A 1 106 ? 19.241 -3.552 -5.380 1.00 56.50 106 PRO A C 1
ATOM 864 O O . PRO A 1 106 ? 19.942 -2.530 -5.581 1.00 56.50 106 PRO A O 1
#

Radius of gyration: 14.22 Å; Cα contacts (8 Å, |Δi|>4): 181; chains: 1; bounding box: 33×35×40 Å

InterPro domains:
  IPR021109 Aspartic peptidase domain superfamily [G3DSA:2.40.70.10] (2-106)
  IPR021109 Aspartic peptidase domain superfamily [SSF50630] (3-96)

Secondary structure (DSSP, 8-state):
----EEE-TT-SS-EEEHHHHHHTTPPPEEEEEEEEE-SSTT-SS-SEEEEEEEEEEE--TTSPPEEEEEEEE--TT--SEEE-HHHHHHH--EEEGGGTEEE---

Solvent-accessible surface area (backbone atoms only — not comparable to full-atom values): 6418 Å² total; per-residue (Å²): 136,93,70,50,73,44,81,35,80,86,35,74,56,30,34,29,19,42,70,47,38,61,75,67,68,54,70,71,45,77,47,98,62,72,43,76,36,70,90,56,95,86,52,99,58,60,77,47,69,34,48,35,32,30,76,42,76,49,78,53,86,94,51,79,67,43,80,43,78,22,39,37,39,89,61,95,80,75,50,35,32,37,43,8,34,52,52,43,68,71,52,56,56,49,71,43,74,96,77,72,41,77,44,71,66,131

Organism: NCBI:txid1389203

Sequence (106 aa):
MFYSILIDSGATNSFIANQFVHKYSLTMSELSEKIPLIILDFSESPSSWVTNHTKYMVEIPPFPSFDWDLSVIDTPKGEGLILGIDFLNHFNPSIYWRKRLITFNP

Foldseek 3Di:
DDFAEAEEQPDPAKAFEPCLCVVVVFDKDFDPDWDADDPDPPDPHGPDIFGIWGWDFDDDPPDDTDTDIHTYDHDPPRGGMYGYNVNCVVQVWDAPPVVRDIGTDD

pLDDT: mean 89.22, std 9.62, range [56.5, 98.19]